Protein 5I5B (pdb70)

Radius of gyration: 8.42 Å; Cα contacts (8 Å, |Δi|>4): 52; chains: 2; bounding box: 23×18×16 Å

InterPro domains:
  IPR003582 ShKT domain [PS51670] (3-35)

Secondary structure (DSSP, 8-state):
-----SS-GGG--TTTTT-HHIIIII-TTTTT--/-

Nearest PDB structures (foldseek):
  5i5b-assembly1_A  TM=1.030E+00  e=1.695E-05  Stichodactyl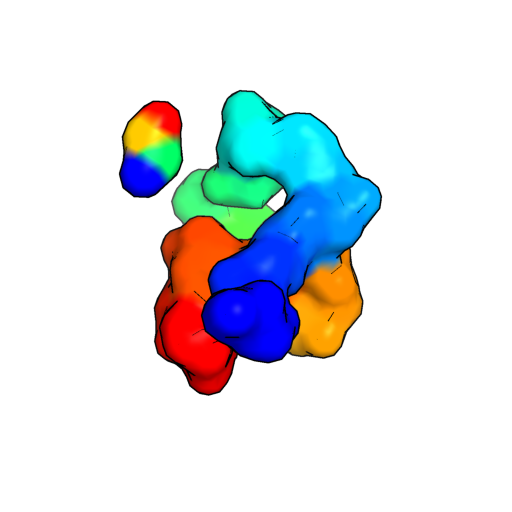a helianthus
  4z7p-assembly1_A  TM=9.761E-01  e=4.548E-05  Stichodactyla helianthus
  4lfs-assembly1_A  TM=9.481E-01  e=4.937E-05  Stichodactyla helianthus
  4lfq-assembly1_A  TM=9.748E-01  e=9.531E-05  Stichodactyla helianthus
  5i5a-assembly2_B  TM=3.489E-01  e=1.035E-04  synthetic construct

B-factor: mean 9.3, std 11.27, range [2.83, 126.59]

Solvent-accessible surface area: 5054 Å² total

Sequence (35 aa):
RSCIDTIPKSRCAFQCKKHHSMKYYRLSFCRKTCGTCG

Structure (mmCIF, N/CA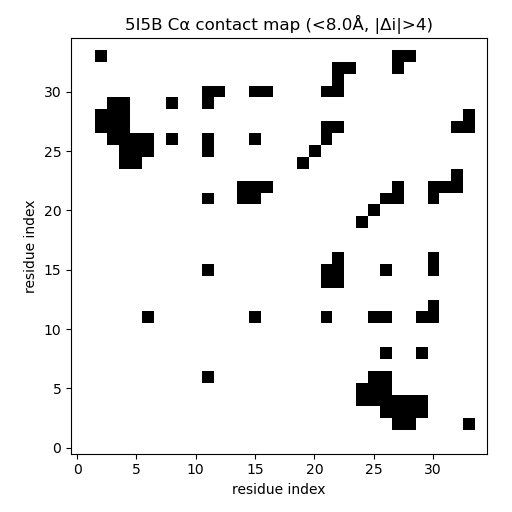/C/O backbone):
data_5I5B
#
_entr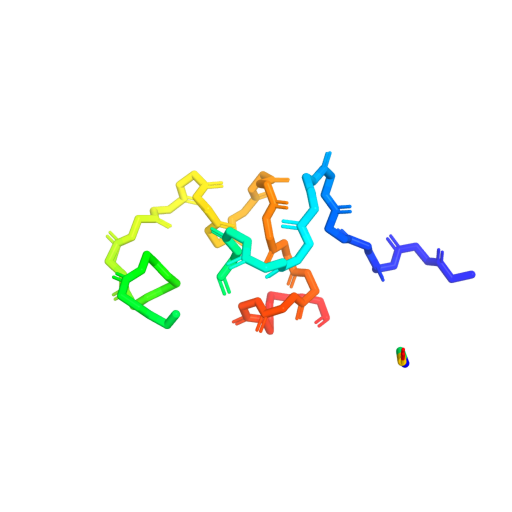y.id   5I5B
#
_cell.length_a   21.457
_cell.length_b   24.935
_cell.length_c   29.935
_cell.angle_alpha   113.82
_cell.angle_beta   90.42
_cell.angle_gamma   98.98
#
_symmetry.space_group_name_H-M   'P 1'
#
loop_
_entity.id
_entity.type
_entity.pdbx_description
1 polymer Kappa-stichotoxin-She3a
2 polymer D-ShK
3 non-polymer 'SULFATE ION'
4 non-polymer 'LITHIUM ION'
5 non-polymer GLYCEROL
6 water water
#
loop_
_atom_site.group_PDB
_atom_site.id
_atom_site.type_symbol
_atom_site.label_atom_id
_atom_site.label_alt_id
_atom_site.label_comp_id
_atom_site.label_asym_id
_atom_site.label_entity_id
_atom_site.label_seq_id
_atom_site.pdbx_PDB_ins_code
_atom_site.Cartn_x
_atom_site.Cartn_y
_atom_site.Cartn_z
_atom_site.occupancy
_atom_site.B_iso_or_equiv
_atom_site.auth_seq_id
_atom_site.auth_comp_id
_atom_site.auth_asym_id
_atom_site.auth_atom_id
_atom_site.pdbx_PDB_model_num
ATOM 1 N N . ARG A 1 1 ? 10.112 -9.899 -6.115 1.00 27.75 1 ARG A N 1
ATOM 2 C CA . ARG A 1 1 ? 8.612 -9.686 -6.127 1.00 18.28 1 ARG A CA 1
ATOM 3 C C . ARG A 1 1 ? 8.028 -9.550 -7.554 1.00 15.51 1 ARG A 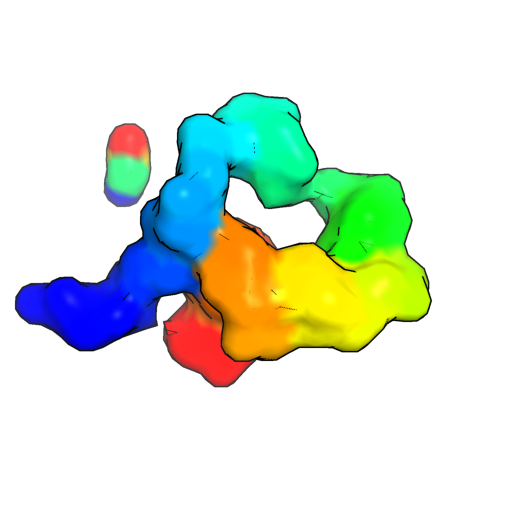C 1
ATOM 4 O O . ARG A 1 1 ? 8.463 -8.743 -8.375 1.00 21.81 1 ARG A O 1
ATOM 12 N N . SER A 1 2 ? 7.016 -10.359 -7.840 1.00 10.49 2 SER A N 1
ATOM 13 C CA . SER A 1 2 ? 6.362 -10.376 -9.155 1.00 10.09 2 SER A CA 1
ATOM 14 C C . SER A 1 2 ? 5.226 -9.364 -9.199 1.00 10.42 2 SER A C 1
ATOM 15 O O . SER A 1 2 ? 4.828 -9.014 -10.278 1.00 12.78 2 SER A O 1
ATOM 18 N N . CYS A 1 3 ? 4.672 -8.951 -8.103 1.00 7.29 3 CYS A N 1
ATOM 19 C CA . CYS A 1 3 ? 3.477 -8.104 -8.156 1.00 7.58 3 CYS A CA 1
ATOM 20 C C . CYS A 1 3 ? 3.926 -6.641 -8.321 1.00 6.64 3 CYS A C 1
ATOM 21 O O . CYS A 1 3 ? 4.306 -6.005 -7.344 1.00 10.20 3 CYS A O 1
ATOM 24 N N . ILE A 1 4 ? 3.720 -6.106 -9.562 1.00 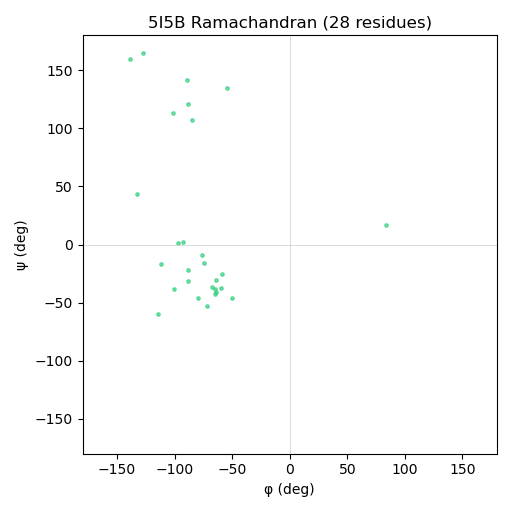6.68 4 ILE A N 1
ATOM 25 C CA . ILE A 1 4 ? 4.075 -4.730 -9.904 1.00 6.15 4 ILE A CA 1
ATOM 26 C C . ILE A 1 4 ? 2.968 -4.136 -10.746 1.00 6.36 4 ILE A C 1
ATOM 27 O O . ILE A 1 4 ? 2.296 -4.839 -11.542 1.00 9.38 4 ILE A O 1
ATOM 32 N N . ASP A 1 5 ? 2.953 -2.833 -10.763 1.00 5.14 5 ASP A N 1
ATOM 33 C CA . ASP A 1 5 ? 2.244 -2.013 -11.745 1.00 5.23 5 ASP A CA 1
ATOM 34 C C . ASP A 1 5 ? 3.153 -1.750 -12.904 1.00 6.14 5 ASP A C 1
ATOM 35 O O . ASP A 1 5 ? 4.293 -1.302 -12.695 1.00 8.67 5 ASP A O 1
ATOM 40 N N . THR A 1 6 ? 2.621 -1.755 -14.145 1.00 3.86 6 THR A N 1
ATOM 41 C CA . THR A 1 6 ? 3.433 -1.538 -15.322 1.00 3.83 6 THR A CA 1
ATOM 42 C C . THR A 1 6 ? 3.411 -0.097 -15.821 1.00 3.6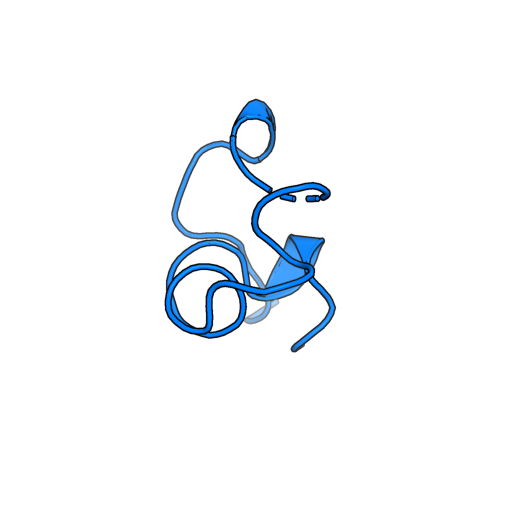1 6 THR A C 1
ATOM 43 O O . THR A 1 6 ? 4.101 0.228 -16.781 1.00 4.14 6 THR A O 1
ATOM 47 N N . ILE A 1 7 ? 2.677 0.793 -15.103 1.00 4.00 7 ILE A N 1
ATOM 48 C CA . ILE A 1 7 ? 2.666 2.197 -15.382 1.00 4.16 7 ILE A CA 1
ATOM 49 C C . ILE A 1 7 ? 2.970 2.943 -14.108 1.00 4.50 7 ILE A C 1
ATOM 50 O O . ILE A 1 7 ? 2.829 2.369 -13.019 1.00 5.08 7 ILE A O 1
ATOM 55 N N . PRO A 1 8 ? 3.311 4.231 -14.205 1.00 4.73 8 PRO A N 1
ATOM 56 C CA . PRO A 1 8 ? 3.490 5.010 -12.959 1.00 5.43 8 PRO A CA 1
ATOM 57 C C . PRO A 1 8 ? 2.274 4.926 -12.076 1.00 5.35 8 PRO A C 1
ATOM 58 O O . PRO A 1 8 ? 1.163 5.164 -12.508 1.00 5.41 8 PRO A O 1
ATOM 62 N N . LYS A 1 9 ? 2.488 4.707 -10.792 1.00 5.56 9 LYS A N 1
ATOM 63 C CA . LYS A 1 9 ? 1.323 4.383 -9.915 1.00 6.03 9 LYS A CA 1
ATOM 64 C C . LYS A 1 9 ? 0.506 5.669 -9.658 1.00 5.70 9 LYS A C 1
ATOM 65 O O . LYS A 1 9 ? -0.627 5.496 -9.280 1.00 5.94 9 LYS A O 1
ATOM 71 N N . SER A 1 10 ? 1.034 6.888 -9.914 1.00 5.39 10 SER A N 1
ATOM 72 C CA . SER A 1 10 ? 0.146 8.015 -9.810 1.00 6.52 10 SER A CA 1
ATOM 73 C C . SER A 1 10 ? -1.060 7.930 -10.756 1.00 6.30 10 SER A C 1
ATOM 74 O O . SER A 1 10 ? -2.092 8.574 -10.500 1.00 7.10 10 SER A O 1
ATOM 77 N N . ARG A 1 11 ? -0.922 7.206 -11.847 1.00 5.24 11 ARG A N 1
ATOM 78 C CA . ARG A 1 11 ? -2.032 6.983 -12.772 1.00 5.14 11 ARG A CA 1
ATOM 79 C C . ARG A 1 11 ? -2.814 5.721 -12.477 1.00 5.63 11 ARG A C 1
ATOM 80 O O . ARG A 1 11 ? -3.751 5.446 -13.241 1.00 6.61 11 ARG A O 1
ATOM 88 N N . CYS A 1 12 ? -2.503 4.953 -11.439 1.00 5.07 12 CYS A N 1
ATOM 89 C CA . CYS A 1 12 ? -3.286 3.815 -11.018 1.00 5.25 12 CYS A CA 1
ATOM 90 C C . CYS A 1 12 ? -4.336 4.303 -10.051 1.00 5.83 12 CYS A C 1
ATOM 91 O O . CYS A 1 12 ? -4.255 4.110 -8.875 1.00 9.06 12 CYS A O 1
ATOM 101 N N . ALA A 1 14 ? -7.888 5.160 -8.238 1.00 7.56 14 ALA A N 1
ATOM 102 C CA . ALA A 1 14 ? -8.984 4.418 -7.675 1.00 8.79 14 ALA A CA 1
ATOM 103 C C . ALA A 1 14 ? -10.159 4.357 -8.648 1.00 6.19 14 ALA A C 1
ATOM 104 O O . ALA A 1 14 ? -10.818 3.345 -8.794 1.00 7.08 14 ALA A O 1
ATOM 106 N N . PHE A 1 15 ? -10.369 5.463 -9.321 1.00 6.49 15 PHE A N 1
ATOM 107 C CA . PHE A 1 15 ? -11.349 5.647 -10.370 1.00 6.35 15 PHE A CA 1
ATOM 108 C C . PHE A 1 15 ? -11.238 4.498 -11.424 1.00 6.26 15 PHE A C 1
ATOM 109 O O . PHE A 1 15 ? -12.186 3.958 -11.928 1.00 8.93 15 PHE A O 1
ATOM 117 N N . GLN A 1 16 ? -10.051 4.187 -11.836 1.00 4.92 16 GLN A N 1
ATOM 118 C CA . GLN A 1 16 ? -9.808 3.160 -12.833 1.00 4.83 16 GLN A CA 1
ATOM 119 C C . GLN A 1 16 ? -9.870 1.801 -12.201 1.00 4.39 16 GLN A C 1
ATOM 120 O O . GLN A 1 16 ? -10.418 0.844 -12.791 1.00 5.37 16 GLN A O 1
ATOM 126 N N . CYS A 1 17 ? -9.242 1.606 -11.066 1.00 4.43 17 CYS A N 1
ATOM 127 C CA . CYS A 1 17 ? -9.238 0.274 -10.459 1.00 5.40 17 CYS A CA 1
ATOM 128 C C . CYS A 1 17 ? -10.641 -0.258 -10.229 1.00 4.97 17 CYS A C 1
ATOM 129 O O . CYS A 1 17 ? -10.861 -1.483 -10.216 1.00 7.09 17 CYS A O 1
ATOM 132 N N A LYS A 1 18 ? -11.605 0.603 -9.942 0.50 4.40 18 LYS A N 1
ATOM 133 N N B LYS A 1 18 ? -11.610 0.586 -9.950 0.50 4.31 18 LYS A N 1
ATOM 134 C CA A LYS A 1 18 ? -12.964 0.167 -9.596 0.50 5.62 18 LYS A CA 1
ATOM 135 C CA B LYS A 1 18 ? -12.929 0.071 -9.582 0.50 5.22 18 LYS A CA 1
ATOM 136 C C A LYS A 1 18 ? -13.620 -0.493 -10.823 0.50 5.16 18 LYS A C 1
ATOM 137 C C B LYS A 1 18 ? -13.760 -0.370 -10.813 0.50 5.38 18 LYS A C 1
ATOM 138 O O A LYS A 1 18 ? -14.506 -1.324 -10.672 0.50 5.52 18 LYS A O 1
ATOM 139 O O B LYS A 1 18 ? -14.803 -0.949 -10.609 0.50 6.08 18 LYS A O 1
ATOM 150 N N . HIS A 1 19 ? -13.322 -0.066 -12.020 1.00 4.84 19 HIS A N 1
ATOM 151 C CA A HIS A 1 19 ? -14.242 -0.505 -13.086 0.70 4.32 19 HIS A CA 1
ATOM 152 C CA B HIS A 1 19 ? -14.226 -0.092 -13.249 0.30 4.44 19 HIS A CA 1
ATOM 153 C C . HIS A 1 19 ? -13.538 -0.840 -14.428 1.00 4.40 19 HIS A C 1
ATOM 154 O O . HIS A 1 19 ? -14.267 -1.343 -15.287 1.00 5.41 19 HIS A O 1
ATOM 167 N N . SER A 1 20 ? -12.209 -0.628 -14.603 1.00 3.70 20 SER A N 1
ATOM 168 C CA . SER A 1 20 ? -11.502 -0.988 -15.805 1.00 3.63 20 SER A CA 1
ATOM 169 C C . SER A 1 20 ? -10.713 -2.301 -15.598 1.00 3.21 20 SER A C 1
ATOM 170 O O . SER A 1 20 ? -9.778 -2.324 -14.798 1.00 3.92 20 SER A O 1
ATOM 173 N N . MET A 1 21 ? -11.118 -3.373 -16.305 1.00 3.52 21 MET A N 1
ATOM 174 C CA . MET A 1 21 ? -10.340 -4.581 -16.190 1.00 3.68 21 MET A CA 1
ATOM 175 C C . MET A 1 21 ? -8.919 -4.451 -16.722 1.00 3.43 21 MET A C 1
ATOM 176 O O . MET A 1 21 ? -8.025 -5.141 -16.222 1.00 3.66 21 MET A O 1
ATOM 181 N N . LYS A 1 22 ? -8.686 -3.610 -17.718 1.00 3.42 22 LYS A N 1
ATOM 182 C CA . LYS A 1 22 ? -7.299 -3.427 -18.175 1.00 3.40 22 LYS A CA 1
ATOM 183 C C . LYS A 1 22 ? -6.453 -2.815 -17.092 1.00 3.35 22 LYS A C 1
ATOM 184 O O . LYS A 1 22 ? -5.304 -3.228 -16.903 1.00 3.88 22 LYS A O 1
ATOM 190 N N . TYR A 1 23 ? -6.964 -1.837 -16.343 1.00 3.32 23 TYR A N 1
ATOM 191 C CA A TYR A 1 23 ? -6.198 -1.375 -15.158 0.50 3.32 23 TYR A CA 1
ATOM 192 C CA B TYR A 1 23 ? -6.151 -1.334 -15.250 0.50 3.42 23 TYR A CA 1
ATOM 193 C C . TYR A 1 23 ? -6.047 -2.445 -14.109 1.00 3.42 23 TYR A C 1
ATOM 194 O O . TYR A 1 23 ? -4.956 -2.613 -13.541 1.00 4.05 23 TYR A O 1
ATOM 211 N N . ARG A 1 24 ? -7.126 -3.176 -13.819 1.00 3.45 24 ARG A N 1
ATOM 212 C CA . ARG A 1 24 ? -7.031 -4.162 -12.723 1.00 3.81 24 ARG A CA 1
ATOM 213 C C . ARG A 1 24 ? -6.020 -5.270 -13.085 1.00 3.73 24 ARG A C 1
ATOM 214 O O . ARG A 1 24 ? -5.358 -5.800 -12.207 1.00 4.33 24 ARG A O 1
ATOM 222 N N . LEU A 1 25 ? -5.995 -5.684 -14.334 1.00 3.61 25 LEU A N 1
ATOM 223 C CA . LEU A 1 25 ? -5.318 -6.907 -14.711 1.00 3.84 25 LEU A CA 1
ATOM 224 C C . LEU A 1 25 ? -4.064 -6.733 -15.557 1.00 4.16 25 LEU A C 1
ATOM 225 O O . LEU A 1 25 ? -3.283 -7.699 -15.699 1.00 5.40 25 LEU A O 1
ATOM 230 N N . SER A 1 26 ? -3.857 -5.580 -16.163 1.00 4.07 26 SER A N 1
ATOM 231 C CA . SER A 1 26 ? -2.654 -5.343 -16.981 1.00 4.31 26 SER A CA 1
ATOM 232 C C . SER A 1 26 ? -1.765 -4.285 -16.377 1.00 3.79 26 SER A C 1
ATOM 233 O O . SER A 1 26 ? -0.611 -4.515 -16.072 1.00 4.77 26 SER A O 1
ATOM 236 N N . PHE A 1 27 ? -2.319 -3.057 -16.205 1.00 3.33 27 PHE A N 1
ATOM 237 C CA . PHE A 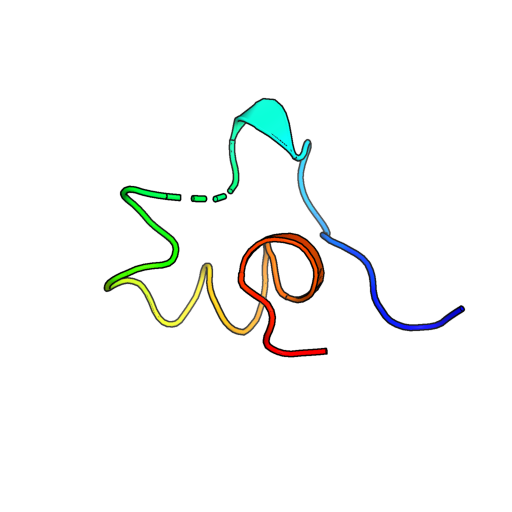1 27 ? -1.454 -1.909 -15.905 1.00 3.55 27 PHE A CA 1
ATOM 238 C C . PHE A 1 27 ? -1.207 -1.704 -14.429 1.00 3.73 27 PHE A C 1
ATOM 239 O O . PHE A 1 27 ? -0.155 -1.166 -14.060 1.00 4.00 27 PHE A O 1
ATOM 247 N N . CYS A 1 28 ? -2.157 -2.040 -13.575 1.00 3.18 28 CYS A N 1
ATOM 248 C CA . CYS A 1 28 ? -2.129 -1.688 -12.162 1.00 3.52 28 CYS A CA 1
ATOM 249 C C . CYS A 1 28 ? -2.442 -2.845 -11.276 1.00 3.71 28 CYS A C 1
ATOM 250 O O . CYS A 1 28 ? -3.216 -2.719 -10.298 1.00 3.96 28 CYS A O 1
ATOM 253 N N . ARG A 1 29 ? -1.874 -4.023 -11.574 1.00 3.58 29 ARG A N 1
ATOM 254 C CA . ARG A 1 29 ? -2.228 -5.189 -10.767 1.00 3.99 29 ARG A CA 1
ATOM 255 C C . ARG A 1 29 ? -1.899 -5.017 -9.327 1.00 4.19 29 ARG A C 1
ATOM 256 O O . ARG A 1 29 ? -2.637 -5.491 -8.454 1.00 5.53 29 ARG A O 1
ATOM 264 N N . LYS A 1 30 ? -0.757 -4.354 -9.028 1.00 4.05 30 LYS A N 1
ATOM 265 C CA . LYS A 1 30 ? -0.401 -4.136 -7.602 1.00 4.01 30 LYS A CA 1
ATOM 266 C C . LYS A 1 30 ? -1.306 -3.095 -6.957 1.00 4.17 30 LYS A C 1
ATOM 267 O O . LYS A 1 30 ? -1.923 -3.395 -5.946 1.00 4.68 30 LYS A O 1
ATOM 275 N N . THR A 1 31 ? -1.425 -1.934 -7.562 1.00 4.09 31 THR A N 1
ATOM 276 C CA . THR A 1 31 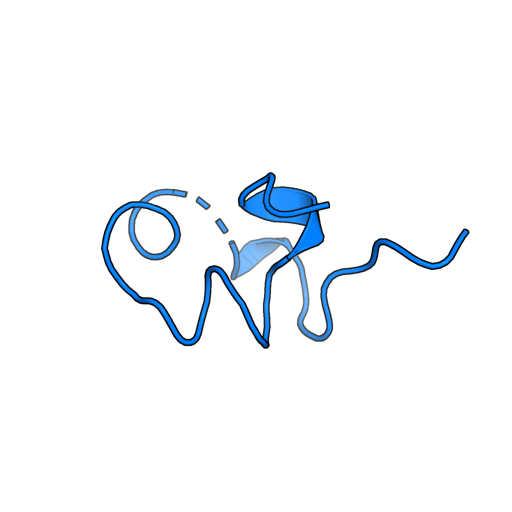? -2.158 -0.863 -6.903 1.00 4.10 31 THR A CA 1
ATOM 277 C C . THR A 1 31 ? -3.658 -1.231 -6.804 1.00 4.69 31 THR A C 1
ATOM 278 O O . THR A 1 31 ? -4.314 -0.948 -5.745 1.00 5.61 31 THR A O 1
ATOM 282 N N . CYS A 1 32 ? -4.204 -1.903 -7.824 1.00 4.17 32 CYS A N 1
ATOM 283 C CA . CYS A 1 32 ? -5.604 -2.342 -7.743 1.00 5.11 32 CYS A CA 1
ATOM 284 C C . CYS A 1 32 ? -5.853 -3.565 -6.850 1.00 5.28 32 CYS A C 1
ATOM 285 O O . CYS A 1 32 ? -7.006 -3.936 -6.654 1.00 6.87 32 CYS A O 1
ATOM 288 N N . GLY A 1 33 ? -4.786 -4.216 -6.389 1.00 5.78 33 GLY A N 1
ATOM 289 C CA . GLY A 1 33 ? -4.937 -5.323 -5.476 1.00 7.16 33 GLY A CA 1
ATOM 290 C C . GLY A 1 33 ? -5.222 -6.656 -6.108 1.00 6.01 33 GLY A C 1
ATOM 291 O O . GLY A 1 33 ? -5.572 -7.613 -5.380 1.00 8.10 33 GLY A O 1
ATOM 292 N N . THR A 1 34 ? -4.984 -6.810 -7.399 1.00 5.85 34 THR A N 1
ATOM 293 C CA . THR A 1 34 ? -5.107 -8.111 -8.071 1.00 6.36 34 THR A CA 1
ATOM 294 C C . THR A 1 34 ? -4.090 -9.082 -7.556 1.00 7.21 34 THR A C 1
ATOM 295 O O . THR A 1 34 ? -4.408 -10.243 -7.434 1.00 11.49 34 THR A O 1
ATOM 299 N N . CYS A 1 35 ? -2.846 -8.614 -7.358 1.00 7.14 35 CYS A N 1
ATOM 300 C CA . CYS A 1 35 ? -1.737 -9.368 -6.754 1.00 7.84 35 CYS A CA 1
ATOM 301 C C . CYS A 1 35 ? -1.392 -8.729 -5.416 1.00 7.95 35 CYS A C 1
ATOM 302 O O . CYS A 1 35 ? -1.844 -7.602 -5.100 1.00 8.98 35 CYS A O 1
ATOM 602 N N . GLY B 2 33 ? 6.023 0.557 -1.317 1.00 5.71 33 GLY B N 1
ATOM 603 C CA . GLY B 2 33 ? 6.181 1.670 -2.253 1.00 6.39 33 GLY B CA 1
ATOM 604 C C . GLY B 2 33 ? 6.438 3.003 -1.629 1.00 6.96 33 GLY B C 1
ATOM 605 O O . GLY B 2 33 ? 6.894 3.914 -2.311 1.00 9.70 33 GLY B O 1
#

Foldseek 3Di:
DPQDAQDPCVPQVVCLVPPPCSCPPGPVPVSVVD

Organism: Stichodactyla helianthus (NCBI:txid6123)